Protein AF-A0A7C5BNA4-F1 (afdb_monomer)

pLDDT: mean 80.0, std 16.23, range [37.34, 96.94]

Mean predicted aligned error: 9.46 Å

Secondary structure (DSSP, 8-state):
-TTHHHHHHHHHHHHHHHHHHHHHHHTT--GGGPPEEEEE-----TTS-THHHHHHHHHHHHHHHTT--EEEEEE--SS-EEEEEETTTTEEEEEE--SS-HHHHHHHHHHHHHHHHH-S--------

Foldseek 3Di:
DPPVVLVVLLVLVLVVVVVVVVVCVVVPDDQVPDEAEEAELEAQDPPDDSQSVSLVVSVVVSCVVVVHDYPYYHGYYNFDWDWDADPVVRDIDIDTCPDDPVVVVVVVVVVVVVVVVVDDDDPPDDND

Structure (mmCIF, N/CA/C/O backbone):
data_AF-A0A7C5BNA4-F1
#
_entry.id   AF-A0A7C5BNA4-F1
#
loop_
_atom_site.group_PDB
_atom_site.id
_atom_site.type_symbol
_atom_site.label_atom_id
_atom_site.label_alt_id
_atom_site.label_comp_id
_atom_site.label_asym_id
_atom_site.label_entity_id
_atom_site.label_seq_id
_atom_site.pdbx_PDB_ins_code
_atom_site.Cartn_x
_atom_site.Cartn_y
_atom_site.Cartn_z
_atom_site.occupancy
_atom_site.B_iso_or_equiv
_atom_site.auth_seq_id
_atom_site.auth_comp_id
_atom_site.auth_asym_id
_atom_site.auth_atom_id
_atom_site.pdbx_PDB_model_num
ATOM 1 N N . ALA A 1 1 ? 26.804 4.775 2.069 1.00 41.72 1 ALA A N 1
ATOM 2 C CA . ALA A 1 1 ? 25.765 5.590 1.406 1.00 41.72 1 ALA A CA 1
ATOM 3 C C . ALA A 1 1 ? 24.418 4.866 1.273 1.00 41.72 1 ALA A C 1
ATOM 5 O O . ALA A 1 1 ? 23.401 5.533 1.330 1.00 41.72 1 ALA A O 1
ATOM 6 N N . SER A 1 2 ? 24.367 3.528 1.140 1.00 49.44 2 SER A N 1
ATOM 7 C CA . SER A 1 2 ? 23.098 2.802 0.928 1.00 49.44 2 SER A CA 1
ATOM 8 C C . SER A 1 2 ? 22.225 2.557 2.181 1.00 49.44 2 SER A C 1
ATOM 10 O O . SER A 1 2 ? 21.132 2.024 2.049 1.00 49.44 2 SER A O 1
ATOM 12 N N . ALA A 1 3 ? 22.701 2.862 3.390 1.00 52.12 3 ALA A N 1
ATOM 13 C CA . ALA A 1 3 ? 21.969 2.544 4.623 1.00 52.12 3 ALA A CA 1
ATOM 14 C C . ALA A 1 3 ? 21.005 3.668 5.051 1.00 52.12 3 ALA A C 1
ATOM 16 O O . ALA A 1 3 ? 19.883 3.382 5.451 1.00 52.12 3 ALA A O 1
ATOM 17 N N . ASP A 1 4 ? 21.406 4.936 4.887 1.00 54.56 4 ASP A N 1
ATOM 18 C CA . ASP A 1 4 ? 20.604 6.094 5.320 1.00 54.56 4 ASP A CA 1
ATOM 19 C C . ASP A 1 4 ? 19.299 6.255 4.533 1.00 54.56 4 ASP A C 1
ATOM 21 O O . ASP A 1 4 ? 18.261 6.559 5.118 1.00 54.56 4 ASP A O 1
ATOM 25 N N . TRP A 1 5 ? 19.328 6.018 3.216 1.00 51.34 5 TRP A N 1
ATOM 26 C CA .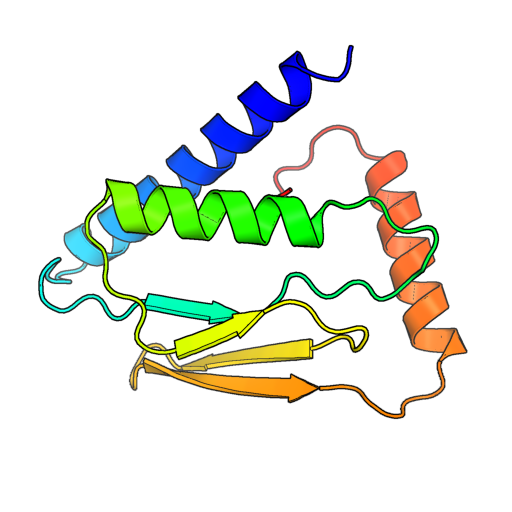 TRP A 1 5 ? 18.126 6.132 2.380 1.00 51.34 5 TRP A CA 1
ATOM 27 C C . TRP A 1 5 ? 17.095 5.042 2.695 1.00 51.34 5 TRP A C 1
ATOM 29 O O . TRP A 1 5 ? 15.889 5.252 2.579 1.00 51.34 5 TRP A O 1
ATOM 39 N N . MET A 1 6 ? 17.581 3.871 3.110 1.00 57.41 6 MET A N 1
ATOM 40 C CA . MET A 1 6 ? 16.747 2.724 3.438 1.00 57.41 6 MET A CA 1
ATOM 41 C C . MET A 1 6 ? 16.016 2.980 4.762 1.00 57.41 6 MET A C 1
ATOM 43 O O . MET A 1 6 ? 14.817 2.755 4.847 1.00 57.41 6 MET A O 1
ATOM 47 N N . ASP A 1 7 ? 16.693 3.585 5.744 1.00 68.88 7 ASP A N 1
ATOM 48 C CA . ASP A 1 7 ? 16.084 4.028 7.005 1.00 68.88 7 ASP A CA 1
ATOM 49 C C . ASP A 1 7 ? 15.055 5.160 6.800 1.00 68.88 7 ASP A C 1
ATOM 51 O O . ASP A 1 7 ? 13.970 5.154 7.385 1.00 68.88 7 ASP A O 1
ATOM 55 N N . SER A 1 8 ? 15.330 6.142 5.930 1.00 75.06 8 SER A N 1
ATOM 56 C CA . SER A 1 8 ? 14.347 7.193 5.613 1.00 75.06 8 SER A CA 1
ATOM 57 C C . SER A 1 8 ? 13.097 6.654 4.920 1.00 75.06 8 SER A C 1
ATOM 59 O O . SER A 1 8 ? 11.992 7.028 5.312 1.00 75.06 8 SER A O 1
ATOM 61 N N . ALA A 1 9 ? 13.249 5.756 3.949 1.00 73.56 9 ALA A N 1
ATOM 62 C CA . ALA A 1 9 ? 12.113 5.196 3.231 1.00 73.56 9 ALA A CA 1
ATOM 63 C C . ALA A 1 9 ? 11.290 4.225 4.108 1.00 73.56 9 ALA A C 1
ATOM 65 O O . ALA A 1 9 ? 10.062 4.254 4.039 1.00 73.56 9 ALA A O 1
ATOM 66 N N . THR A 1 10 ? 11.913 3.478 5.034 1.00 79.69 10 THR A N 1
ATOM 67 C CA . THR A 1 10 ? 11.190 2.640 6.020 1.00 79.69 10 THR A CA 1
ATOM 68 C C . THR A 1 10 ? 10.350 3.492 6.949 1.00 79.69 10 THR A C 1
ATOM 70 O O . THR A 1 10 ? 9.168 3.216 7.145 1.00 79.69 10 THR A O 1
ATOM 73 N N . ARG A 1 11 ? 10.924 4.573 7.487 1.00 81.19 11 ARG A N 1
ATOM 74 C CA . ARG A 1 11 ? 10.173 5.518 8.325 1.00 81.19 11 ARG A CA 1
ATOM 75 C C . ARG A 1 11 ? 9.003 6.134 7.571 1.00 81.19 11 ARG A C 1
ATOM 77 O O . ARG A 1 11 ? 7.925 6.276 8.141 1.00 81.19 11 ARG A O 1
ATOM 84 N N . TYR A 1 12 ? 9.210 6.471 6.302 1.00 84.12 12 TYR A N 1
ATOM 85 C CA . TYR A 1 12 ? 8.157 7.010 5.456 1.00 84.12 12 TYR A CA 1
ATOM 86 C C . TYR A 1 12 ? 7.032 5.997 5.217 1.00 84.12 12 TYR A C 1
ATOM 88 O O . TYR A 1 12 ? 5.865 6.325 5.430 1.00 84.12 12 TYR A O 1
ATOM 96 N N . GLY A 1 13 ? 7.372 4.757 4.855 1.00 85.81 13 GLY A N 1
ATOM 97 C CA . GLY A 1 13 ? 6.404 3.677 4.679 1.00 85.81 13 GLY A CA 1
ATOM 98 C C . GLY A 1 13 ? 5.598 3.415 5.951 1.00 85.81 13 GLY A C 1
ATOM 99 O O . GLY A 1 13 ? 4.370 3.342 5.895 1.00 85.81 13 GLY A O 1
ATOM 100 N N . SER A 1 14 ? 6.265 3.359 7.107 1.00 88.88 14 SER A N 1
ATOM 101 C CA . SER A 1 14 ? 5.603 3.163 8.401 1.00 88.88 14 SER A CA 1
ATOM 102 C C . SER A 1 14 ? 4.659 4.315 8.731 1.00 88.88 14 SER A C 1
ATOM 104 O O . SER A 1 14 ? 3.518 4.073 9.119 1.00 88.88 14 SER A O 1
ATOM 106 N N . TYR A 1 15 ? 5.099 5.559 8.513 1.00 89.81 15 TYR A N 1
ATOM 107 C CA . TYR A 1 15 ? 4.267 6.745 8.714 1.00 89.81 15 TYR A CA 1
ATOM 108 C C . TYR A 1 15 ? 3.032 6.735 7.807 1.00 89.81 15 TYR A C 1
ATOM 110 O O . TYR A 1 15 ? 1.923 6.976 8.277 1.00 89.81 15 TYR A O 1
ATOM 118 N N . ALA A 1 16 ? 3.200 6.428 6.518 1.00 88.81 16 ALA A N 1
ATOM 119 C CA . ALA A 1 16 ? 2.101 6.395 5.559 1.00 88.81 16 ALA A CA 1
ATOM 120 C C . ALA A 1 16 ? 1.061 5.318 5.912 1.00 88.81 16 ALA A C 1
ATOM 122 O O . ALA A 1 16 ? -0.142 5.589 5.886 1.00 88.81 16 ALA A O 1
ATOM 123 N N . MET A 1 17 ? 1.516 4.118 6.285 1.00 92.62 17 MET A N 1
ATOM 124 C CA . MET A 1 17 ? 0.644 3.017 6.706 1.00 92.62 17 MET A CA 1
ATOM 125 C C . MET A 1 17 ? -0.113 3.351 7.993 1.00 92.62 17 MET A C 1
ATOM 127 O O . MET A 1 17 ? -1.332 3.176 8.057 1.00 92.62 17 MET A O 1
ATOM 131 N N . GLU A 1 18 ? 0.581 3.894 8.993 1.00 92.75 18 GLU A N 1
ATOM 132 C CA . GLU A 1 18 ? -0.032 4.314 10.252 1.00 92.75 18 GLU A CA 1
ATOM 133 C C . GLU A 1 18 ? -1.074 5.414 10.017 1.00 92.75 18 GLU A C 1
ATOM 135 O O . GLU A 1 18 ? -2.191 5.346 10.537 1.00 92.75 18 GLU A O 1
ATOM 140 N N . HIS A 1 19 ? -0.739 6.412 9.197 1.00 94.19 19 HIS A N 1
ATOM 141 C CA . HIS A 1 19 ? -1.644 7.505 8.863 1.00 94.19 19 HIS A CA 1
ATOM 142 C C . HIS A 1 19 ? -2.912 6.995 8.172 1.00 94.19 19 HIS A C 1
ATOM 144 O O . HIS A 1 19 ? -4.016 7.349 8.584 1.00 94.19 19 HIS A O 1
ATOM 150 N N . LEU A 1 20 ? -2.765 6.102 7.187 1.00 92.94 20 LEU A N 1
ATOM 151 C CA . LEU A 1 20 ? -3.888 5.490 6.479 1.00 92.94 20 LEU A CA 1
ATOM 152 C C . LEU A 1 20 ? -4.813 4.721 7.430 1.00 92.94 20 LEU A C 1
ATOM 154 O O . LEU A 1 20 ? -6.032 4.898 7.386 1.00 92.94 20 LEU A O 1
ATOM 158 N N . ILE A 1 21 ? -4.247 3.886 8.305 1.00 92.88 21 ILE A N 1
ATOM 159 C CA . ILE A 1 21 ? -5.022 3.137 9.302 1.00 92.88 21 ILE A CA 1
ATOM 160 C C . ILE A 1 21 ? -5.761 4.112 10.218 1.00 92.88 21 ILE A C 1
ATOM 162 O O . ILE A 1 21 ? -6.970 3.986 10.409 1.00 92.88 21 ILE A O 1
ATOM 166 N N . ASN A 1 22 ? -5.061 5.112 10.750 1.00 95.31 22 ASN A N 1
ATOM 167 C CA . ASN A 1 22 ? -5.648 6.099 11.647 1.00 95.31 22 ASN A CA 1
ATOM 168 C C . ASN A 1 22 ? -6.792 6.871 10.989 1.00 95.31 22 ASN A C 1
ATOM 170 O O . ASN A 1 22 ? -7.807 7.125 11.637 1.00 95.31 22 ASN A O 1
ATOM 174 N N . ASP A 1 23 ? -6.676 7.215 9.712 1.00 95.94 23 ASP A N 1
ATOM 175 C CA . ASP A 1 23 ? -7.741 7.909 8.997 1.00 95.94 23 ASP A CA 1
ATOM 176 C C . ASP A 1 23 ? -8.960 7.016 8.758 1.00 95.94 23 ASP A C 1
ATOM 178 O O . ASP A 1 23 ? -10.089 7.484 8.920 1.00 95.94 23 ASP A O 1
ATOM 182 N N . ILE A 1 24 ? -8.776 5.721 8.487 1.00 93.81 24 ILE A N 1
ATOM 183 C CA . ILE A 1 24 ? -9.893 4.762 8.443 1.00 93.81 24 ILE A CA 1
ATOM 184 C C . ILE A 1 24 ? -10.604 4.709 9.804 1.00 93.81 24 ILE A C 1
ATOM 186 O O . ILE A 1 24 ? -11.833 4.793 9.863 1.00 93.81 24 ILE A O 1
ATOM 190 N N . LEU A 1 25 ? -9.850 4.622 10.904 1.00 94.38 25 LEU A N 1
ATOM 191 C CA . LEU A 1 25 ? -10.410 4.557 12.259 1.00 94.38 25 LEU A CA 1
ATOM 192 C C . LEU A 1 25 ? -11.157 5.843 12.645 1.00 94.38 25 LEU A C 1
ATOM 194 O O . LEU A 1 25 ? -12.270 5.776 13.168 1.00 94.38 25 LEU A O 1
ATOM 198 N N . LYS A 1 26 ? -10.600 7.021 12.335 1.00 96.94 26 LYS A N 1
ATOM 199 C CA . LYS A 1 26 ? -11.258 8.323 12.573 1.00 96.94 26 LYS A CA 1
ATOM 200 C C . LYS A 1 26 ? -12.582 8.457 11.823 1.00 96.94 26 LYS A C 1
ATOM 202 O O . LYS A 1 26 ? -13.491 9.119 12.314 1.00 96.94 26 LYS A O 1
ATOM 207 N N . ASN A 1 27 ? -12.700 7.823 10.657 1.00 95.44 27 ASN A N 1
ATOM 208 C CA . ASN A 1 27 ? -13.921 7.809 9.851 1.00 95.44 27 ASN A CA 1
ATOM 209 C C . ASN A 1 27 ? -14.889 6.667 10.232 1.00 95.44 27 ASN A C 1
ATOM 211 O O . ASN A 1 27 ? -15.803 6.352 9.471 1.00 95.44 27 ASN A O 1
ATOM 215 N N . GLY A 1 28 ? -14.722 6.057 11.412 1.00 94.50 28 GLY A N 1
ATOM 216 C CA . GLY A 1 28 ? -15.639 5.049 11.954 1.00 94.50 28 GLY A CA 1
ATOM 217 C C . GLY A 1 28 ? -15.265 3.600 11.634 1.00 94.50 28 GLY A C 1
ATOM 218 O O . GLY A 1 28 ? -16.038 2.692 11.942 1.00 94.50 28 GLY A O 1
ATOM 219 N N . GLY A 1 29 ? -14.094 3.362 11.039 1.00 92.62 29 GLY A N 1
ATOM 220 C CA . GLY A 1 29 ? -13.537 2.022 10.895 1.00 92.62 29 GLY A CA 1
ATOM 221 C C . GLY A 1 29 ? -13.179 1.400 12.247 1.00 92.62 29 GLY A C 1
ATOM 222 O O . GLY A 1 29 ? -12.836 2.089 13.205 1.00 92.62 29 GLY A O 1
ATOM 223 N N . ASN A 1 30 ? -13.231 0.072 12.325 1.00 92.56 30 ASN A N 1
ATOM 224 C CA . ASN A 1 30 ? -12.821 -0.684 13.506 1.00 92.56 30 ASN A CA 1
ATOM 225 C C . ASN A 1 30 ? -11.553 -1.475 13.177 1.00 92.56 30 ASN A C 1
ATOM 227 O O . ASN A 1 30 ? -11.543 -2.205 12.188 1.00 92.56 30 ASN A O 1
ATOM 231 N N . ARG A 1 31 ? -10.515 -1.365 14.019 1.00 90.38 31 ARG A N 1
ATOM 232 C CA . ARG A 1 31 ? -9.228 -2.054 13.822 1.00 90.38 31 ARG A CA 1
ATOM 233 C C . ARG A 1 31 ? -9.405 -3.568 13.666 1.00 90.38 31 ARG A C 1
ATOM 235 O O . ARG A 1 31 ? -8.776 -4.152 12.796 1.00 90.38 31 ARG A O 1
ATOM 242 N N . ASN A 1 32 ? -10.318 -4.174 14.425 1.00 91.12 32 ASN A N 1
ATOM 243 C CA . ASN A 1 32 ? -10.583 -5.618 14.374 1.00 91.12 32 ASN A CA 1
ATOM 244 C C . ASN A 1 32 ? -11.283 -6.070 13.081 1.00 91.12 32 ASN A C 1
ATOM 246 O O . ASN A 1 32 ? -11.353 -7.263 12.814 1.00 91.12 32 ASN A O 1
ATOM 250 N N . ASN A 1 33 ? -11.816 -5.128 12.297 1.00 91.50 33 ASN A N 1
ATOM 251 C CA . ASN A 1 33 ? -12.512 -5.397 11.039 1.00 91.50 33 ASN A CA 1
ATOM 252 C C . ASN A 1 33 ? -11.680 -4.976 9.818 1.00 91.50 33 ASN A C 1
ATOM 254 O O . ASN A 1 33 ? -12.210 -4.940 8.707 1.00 91.50 33 ASN A O 1
ATOM 258 N N . LEU A 1 34 ? -10.417 -4.583 10.006 1.00 92.44 34 LEU A N 1
ATOM 259 C CA . LEU A 1 34 ? -9.558 -4.218 8.888 1.00 92.44 34 LEU A CA 1
ATOM 260 C C . LEU A 1 34 ? -9.213 -5.464 8.075 1.00 92.44 34 LEU A C 1
ATOM 262 O O . LEU A 1 34 ? -8.704 -6.448 8.599 1.00 92.44 34 LEU A O 1
ATOM 266 N N . GLU A 1 35 ? -9.456 -5.389 6.771 1.00 92.44 35 GLU A N 1
ATOM 267 C CA . GLU A 1 35 ? -9.003 -6.391 5.814 1.00 92.44 35 GLU A CA 1
ATOM 268 C C . GLU A 1 35 ? -7.770 -5.865 5.084 1.00 92.44 35 GLU A C 1
ATOM 270 O O . GLU A 1 35 ? -7.845 -4.844 4.395 1.00 92.44 35 GLU A O 1
ATOM 275 N N . ILE A 1 36 ? -6.649 -6.581 5.168 1.00 95.44 36 ILE A N 1
ATOM 276 C CA . ILE A 1 36 ? -5.435 -6.199 4.445 1.00 95.44 36 ILE A CA 1
ATOM 277 C C . ILE A 1 36 ? -5.299 -7.017 3.162 1.00 95.44 36 ILE A C 1
ATOM 279 O O . ILE A 1 36 ? -5.403 -8.246 3.164 1.00 95.44 36 ILE A O 1
ATOM 283 N N . LYS A 1 37 ? -5.076 -6.328 2.037 1.00 95.62 37 LYS A N 1
ATOM 284 C CA . LYS A 1 37 ? -4.899 -6.944 0.715 1.00 95.62 37 LYS A CA 1
ATOM 285 C C . LYS A 1 37 ? -3.683 -6.341 0.036 1.00 95.62 37 LYS A C 1
ATOM 287 O O . LYS A 1 37 ? -3.632 -5.136 -0.193 1.00 95.62 37 LYS A O 1
ATOM 292 N N . LEU A 1 38 ? -2.725 -7.190 -0.308 1.00 95.19 38 LEU A N 1
ATOM 293 C CA . LEU A 1 38 ? -1.450 -6.788 -0.882 1.00 95.19 38 LEU A CA 1
ATOM 294 C C . LEU A 1 38 ? -1.389 -7.144 -2.366 1.00 95.19 38 LEU A C 1
ATOM 296 O O . LEU A 1 38 ? -1.741 -8.250 -2.772 1.00 95.19 38 LEU A O 1
ATOM 300 N N . THR A 1 39 ? -0.930 -6.212 -3.195 1.00 94.19 39 THR A N 1
ATOM 301 C CA . THR A 1 39 ? -0.700 -6.448 -4.624 1.00 94.19 39 THR A CA 1
ATOM 302 C C . THR A 1 39 ? 0.417 -5.547 -5.135 1.00 94.19 39 THR A C 1
ATOM 304 O O . THR A 1 39 ? 0.442 -4.369 -4.797 1.00 94.19 39 THR A O 1
ATOM 307 N N . GLY A 1 40 ? 1.300 -6.060 -5.996 1.00 89.81 40 GLY A N 1
ATOM 308 C CA . GLY A 1 40 ? 2.376 -5.263 -6.603 1.00 89.81 40 GLY A CA 1
ATOM 309 C C . GLY A 1 40 ? 3.768 -5.869 -6.438 1.00 89.81 40 GLY A C 1
ATOM 310 O O . GLY A 1 40 ? 3.915 -7.087 -6.410 1.00 89.81 40 GLY A O 1
ATOM 311 N N . GLY A 1 41 ? 4.795 -5.015 -6.405 1.00 85.25 41 GLY A N 1
ATOM 312 C CA . GLY A 1 41 ? 6.201 -5.429 -6.289 1.00 85.25 41 GLY A CA 1
ATOM 313 C C . GLY A 1 41 ? 6.722 -6.243 -7.481 1.00 85.25 41 GLY A C 1
ATOM 314 O O . GLY A 1 41 ? 7.610 -7.075 -7.326 1.00 85.25 41 GLY A O 1
ATOM 315 N N . GLY A 1 42 ? 6.137 -6.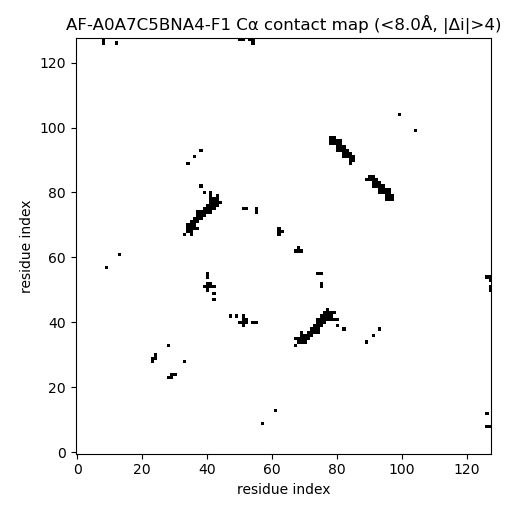052 -8.668 1.00 82.88 42 GLY A N 1
ATOM 316 C CA . GLY A 1 42 ? 6.561 -6.757 -9.876 1.00 82.88 42 GLY A CA 1
ATOM 317 C C . GLY A 1 42 ? 7.885 -6.228 -10.429 1.00 82.88 42 GLY A C 1
ATOM 318 O O . GLY A 1 42 ? 8.095 -5.019 -10.486 1.00 82.88 42 GLY A O 1
ATOM 319 N N . LYS A 1 43 ? 8.757 -7.127 -10.894 1.00 80.88 43 LYS A N 1
ATOM 320 C CA . LYS A 1 43 ? 10.050 -6.793 -11.506 1.00 80.88 43 LYS A CA 1
ATOM 321 C C . LYS A 1 43 ? 9.944 -6.829 -13.028 1.00 80.88 43 LYS A C 1
ATOM 323 O O . LYS A 1 43 ? 10.158 -7.863 -13.657 1.00 80.88 43 LYS A O 1
ATOM 328 N N . ILE A 1 44 ? 9.585 -5.689 -13.613 1.00 72.31 44 ILE A N 1
ATOM 329 C CA . ILE A 1 44 ? 9.241 -5.570 -15.040 1.00 72.31 44 ILE A CA 1
ATOM 330 C C . ILE A 1 44 ? 10.500 -5.544 -15.925 1.00 72.31 44 ILE A C 1
ATOM 332 O O . ILE A 1 44 ? 10.498 -6.093 -17.026 1.00 72.31 44 ILE A O 1
ATOM 336 N N . MET A 1 45 ? 11.593 -4.945 -15.441 1.00 66.31 45 MET A N 1
ATOM 337 C CA . MET A 1 45 ? 12.879 -4.894 -16.141 1.00 66.31 45 MET A CA 1
ATOM 338 C C . MET A 1 4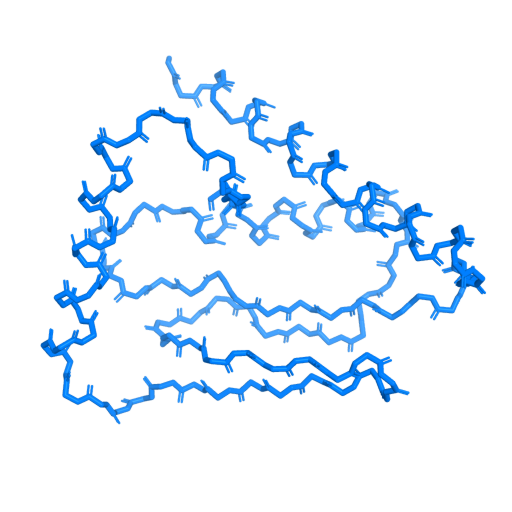5 ? 13.987 -5.569 -15.334 1.00 66.31 45 MET A C 1
ATOM 340 O O . MET A 1 45 ? 14.093 -5.388 -14.126 1.00 66.31 45 MET A O 1
ATOM 344 N N . ALA A 1 46 ? 14.880 -6.296 -16.009 1.00 61.34 46 ALA A N 1
ATOM 345 C CA . ALA A 1 46 ? 16.063 -6.868 -15.360 1.00 61.34 46 ALA A CA 1
ATOM 346 C C . ALA A 1 46 ? 17.025 -5.786 -14.825 1.00 61.34 46 ALA A C 1
ATOM 348 O O . ALA A 1 46 ? 17.730 -6.033 -13.851 1.00 61.34 46 ALA A O 1
ATOM 349 N N . SER A 1 47 ? 17.021 -4.597 -15.443 1.00 61.62 47 SER A N 1
ATOM 350 C CA . SER A 1 47 ? 17.791 -3.416 -15.034 1.00 61.62 47 SER A CA 1
ATOM 351 C C . SER A 1 47 ? 17.099 -2.548 -13.978 1.00 61.62 47 SER A C 1
ATOM 353 O O . SER A 1 47 ? 17.711 -1.593 -13.511 1.00 61.62 47 SER A O 1
ATOM 355 N N . MET A 1 48 ? 15.843 -2.840 -13.613 1.00 62.44 48 MET A N 1
ATOM 356 C CA . MET A 1 48 ? 15.185 -2.153 -12.500 1.00 62.44 48 MET A CA 1
ATOM 357 C C . MET A 1 48 ? 15.831 -2.574 -11.178 1.00 62.44 48 MET A C 1
ATOM 359 O O . MET A 1 48 ? 16.172 -3.744 -10.970 1.00 62.44 48 MET A O 1
ATOM 363 N N . SER A 1 49 ? 15.980 -1.598 -10.289 1.00 63.91 49 SER A N 1
ATOM 364 C CA . SER A 1 49 ? 16.393 -1.779 -8.901 1.00 63.91 49 SER A CA 1
ATOM 365 C C . SER A 1 49 ? 15.464 -2.756 -8.169 1.00 63.91 49 SER A C 1
ATOM 367 O O . SER A 1 49 ? 14.306 -2.953 -8.534 1.00 63.91 49 SER A O 1
ATOM 369 N N . ASP A 1 50 ? 15.969 -3.386 -7.106 1.00 73.75 50 ASP A N 1
ATOM 370 C CA . ASP A 1 50 ? 15.245 -4.405 -6.319 1.00 73.75 50 ASP A CA 1
ATOM 371 C C . ASP A 1 50 ? 14.180 -3.820 -5.361 1.00 73.75 50 ASP A C 1
ATOM 373 O O . ASP A 1 50 ? 13.830 -4.401 -4.338 1.00 73.75 50 ASP A O 1
ATOM 377 N N . ILE A 1 51 ? 13.699 -2.633 -5.717 1.00 79.62 51 ILE A N 1
ATOM 378 C CA . ILE A 1 51 ? 12.692 -1.774 -5.084 1.00 79.62 51 ILE A CA 1
ATOM 379 C C . ILE A 1 51 ? 11.435 -2.579 -4.731 1.00 79.62 51 ILE A C 1
ATOM 381 O O . ILE A 1 51 ? 11.083 -2.731 -3.562 1.00 79.62 51 ILE A O 1
ATOM 385 N N . GLY A 1 52 ? 10.861 -3.269 -5.723 1.00 84.94 52 GLY A N 1
ATOM 386 C CA . GLY A 1 52 ? 9.657 -4.079 -5.529 1.00 84.94 52 GLY A CA 1
ATOM 387 C C . GLY A 1 52 ? 9.819 -5.201 -4.498 1.00 84.94 52 GLY A C 1
ATOM 388 O O . GLY A 1 52 ? 8.904 -5.434 -3.712 1.00 84.94 52 GLY A O 1
ATOM 389 N N . SER A 1 53 ? 10.977 -5.867 -4.459 1.00 87.00 53 SER A N 1
ATOM 390 C CA . SER A 1 53 ? 11.253 -6.935 -3.487 1.00 87.00 53 SER A CA 1
ATOM 391 C C . SER A 1 53 ? 11.387 -6.379 -2.068 1.00 87.00 53 SER A C 1
ATOM 393 O O . SER A 1 53 ? 10.847 -6.960 -1.131 1.00 87.00 53 SER A O 1
ATOM 395 N N . ARG A 1 54 ? 12.043 -5.223 -1.913 1.00 86.44 54 ARG A N 1
ATOM 396 C CA . ARG A 1 54 ? 12.199 -4.543 -0.615 1.00 86.44 54 ARG A CA 1
ATOM 397 C C . ARG A 1 54 ? 10.875 -4.021 -0.078 1.00 86.44 54 ARG A C 1
ATOM 399 O O . ARG A 1 54 ? 10.600 -4.160 1.105 1.00 86.44 54 ARG A O 1
ATOM 406 N N . ASN A 1 55 ? 10.030 -3.486 -0.952 1.00 88.31 55 ASN A N 1
ATOM 407 C CA . ASN A 1 55 ? 8.660 -3.107 -0.624 1.00 88.31 55 ASN A CA 1
ATOM 408 C C . ASN A 1 55 ? 7.845 -4.276 -0.072 1.00 88.31 55 ASN A C 1
ATOM 410 O O . ASN A 1 55 ? 7.115 -4.126 0.908 1.00 88.31 55 ASN A O 1
ATOM 414 N N . ILE A 1 56 ? 7.964 -5.436 -0.723 1.00 92.19 56 ILE A N 1
ATOM 415 C CA . ILE A 1 56 ? 7.303 -6.667 -0.290 1.00 92.19 56 ILE A CA 1
ATOM 416 C C . ILE A 1 56 ? 7.808 -7.076 1.095 1.00 92.19 56 ILE A C 1
ATOM 418 O O . ILE A 1 56 ? 6.996 -7.358 1.970 1.00 92.19 56 ILE A O 1
ATOM 422 N N . GLU A 1 57 ? 9.121 -7.091 1.304 1.00 92.06 57 GLU A N 1
ATOM 423 C CA . GLU A 1 57 ? 9.722 -7.435 2.595 1.00 92.06 57 GLU A CA 1
ATOM 424 C C . GLU A 1 57 ? 9.253 -6.480 3.701 1.00 92.06 57 GLU A C 1
ATOM 426 O O . GLU A 1 57 ? 8.670 -6.922 4.690 1.00 92.06 57 GLU A O 1
ATOM 431 N N . PHE A 1 58 ? 9.375 -5.170 3.470 1.00 91.19 58 PHE A N 1
ATOM 432 C CA . PHE A 1 58 ? 8.940 -4.133 4.401 1.00 91.19 58 PHE A CA 1
ATOM 433 C C . PHE A 1 58 ? 7.465 -4.277 4.798 1.00 91.19 58 PHE A C 1
ATOM 435 O O . PHE A 1 58 ? 7.143 -4.270 5.985 1.00 91.19 58 PHE A O 1
ATOM 442 N N . VAL A 1 59 ? 6.549 -4.412 3.828 1.00 93.38 59 VAL A N 1
ATOM 443 C CA . VAL A 1 59 ? 5.112 -4.450 4.144 1.00 93.38 59 VAL A CA 1
ATOM 444 C C . VAL A 1 59 ? 4.735 -5.722 4.902 1.00 93.38 59 VAL A C 1
ATOM 446 O O . VAL A 1 59 ? 3.879 -5.675 5.784 1.00 93.38 59 VAL A O 1
ATOM 449 N N . LEU A 1 60 ? 5.379 -6.853 4.599 1.00 93.94 60 LEU A N 1
ATOM 450 C CA . LEU A 1 60 ? 5.148 -8.105 5.317 1.00 93.94 60 LEU A CA 1
ATOM 451 C C . LEU A 1 60 ? 5.639 -8.010 6.768 1.00 93.94 60 LEU A C 1
ATOM 453 O O . LEU A 1 60 ? 4.911 -8.412 7.677 1.00 93.94 60 LEU A O 1
ATOM 457 N N . GLU A 1 61 ? 6.821 -7.436 6.999 1.00 93.62 61 GLU A N 1
ATOM 458 C CA . GLU A 1 61 ? 7.355 -7.209 8.349 1.00 93.62 61 GLU A CA 1
ATOM 459 C C . GLU A 1 61 ? 6.509 -6.216 9.154 1.00 93.62 61 GLU A C 1
ATOM 461 O O . GLU A 1 61 ? 6.214 -6.455 10.330 1.00 93.62 61 GLU A O 1
ATOM 466 N N . TYR A 1 62 ? 6.072 -5.126 8.519 1.00 92.81 62 TYR A N 1
ATOM 467 C CA . TYR A 1 62 ? 5.217 -4.120 9.144 1.00 92.81 62 TYR A CA 1
ATOM 468 C C . TYR A 1 62 ? 3.903 -4.738 9.631 1.00 92.81 62 TYR A C 1
ATOM 470 O O . TYR A 1 62 ? 3.536 -4.592 10.796 1.00 92.81 62 TYR A O 1
ATOM 478 N N . LEU A 1 63 ? 3.207 -5.476 8.761 1.00 93.38 63 LEU A N 1
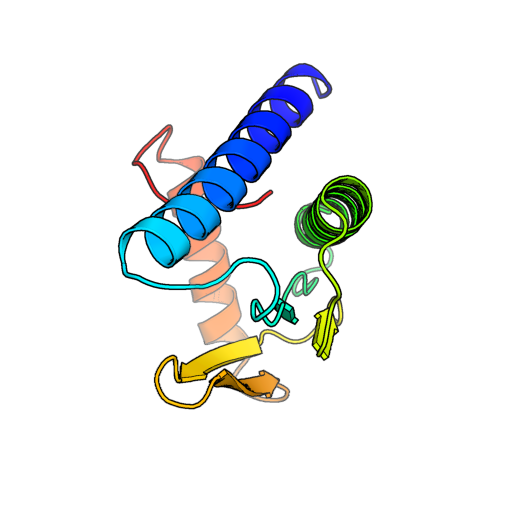ATOM 479 C CA . LEU A 1 63 ? 1.913 -6.078 9.094 1.00 93.38 63 LEU A CA 1
ATOM 480 C C . LEU A 1 63 ? 2.032 -7.167 10.159 1.00 93.38 63 LEU A C 1
ATOM 482 O O . LEU A 1 63 ? 1.163 -7.264 11.025 1.00 93.38 63 LEU A O 1
ATOM 486 N N . LEU A 1 64 ? 3.120 -7.943 10.134 1.00 93.50 64 LEU A N 1
ATOM 487 C CA . LEU A 1 64 ? 3.418 -8.913 11.185 1.00 93.50 64 LEU A CA 1
ATOM 488 C C . LEU A 1 64 ? 3.609 -8.220 12.541 1.00 93.50 64 LEU A C 1
ATOM 490 O O . LEU A 1 64 ? 3.056 -8.666 13.545 1.00 93.50 64 LEU A O 1
ATOM 494 N N . THR A 1 65 ? 4.363 -7.120 12.563 1.00 92.19 65 THR A N 1
ATOM 495 C CA . THR A 1 65 ? 4.635 -6.341 13.781 1.00 92.19 65 THR A CA 1
ATOM 496 C C . THR A 1 65 ? 3.359 -5.710 14.344 1.00 92.19 65 THR A C 1
ATOM 498 O O . THR A 1 65 ? 3.118 -5.761 15.550 1.00 92.19 65 THR A O 1
ATOM 501 N N . GLU A 1 66 ? 2.503 -5.182 13.467 1.00 89.88 66 GLU A N 1
ATOM 502 C CA . GLU A 1 66 ? 1.223 -4.555 13.819 1.00 89.88 66 GLU A CA 1
ATOM 503 C C . GLU A 1 66 ? 0.085 -5.553 14.093 1.00 89.88 66 GLU A C 1
ATOM 505 O O . GLU A 1 66 ? -1.017 -5.132 14.457 1.00 89.88 66 GLU A O 1
ATOM 510 N N . GLN A 1 67 ? 0.341 -6.860 13.944 1.00 91.62 67 GLN A N 1
ATOM 511 C CA . GLN A 1 67 ? -0.646 -7.938 14.107 1.00 91.62 67 GLN A CA 1
ATOM 512 C C . GLN A 1 67 ? -1.880 -7.734 13.213 1.00 91.62 67 GLN A C 1
ATOM 514 O O . GLN A 1 67 ? -3.024 -7.865 13.651 1.00 91.62 67 GLN A O 1
ATOM 519 N N . LEU A 1 68 ? -1.640 -7.375 11.950 1.00 91.56 68 LEU A N 1
ATOM 520 C CA . LEU A 1 68 ? -2.676 -7.169 10.945 1.00 91.56 68 LEU A CA 1
ATOM 521 C C . LEU A 1 68 ? -2.691 -8.333 9.954 1.00 91.56 68 LEU A C 1
ATOM 523 O O . LEU A 1 68 ? -1.734 -8.547 9.207 1.00 91.56 68 LEU A O 1
ATOM 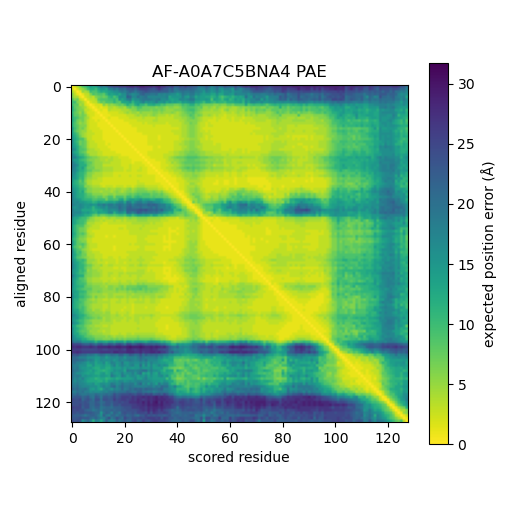527 N N . ASP A 1 69 ? -3.805 -9.059 9.917 1.00 91.31 69 ASP A N 1
ATOM 528 C CA . ASP A 1 69 ? -3.933 -10.248 9.083 1.00 91.31 69 ASP A CA 1
ATOM 529 C C . ASP A 1 69 ? -4.136 -9.907 7.600 1.00 91.31 69 ASP A C 1
ATOM 531 O O . ASP A 1 69 ? -4.994 -9.109 7.204 1.00 91.31 69 ASP A O 1
ATOM 535 N N . ILE A 1 70 ? -3.353 -10.574 6.752 1.00 94.94 70 ILE A N 1
ATOM 536 C CA . ILE A 1 70 ? -3.447 -10.458 5.298 1.00 94.94 70 ILE A CA 1
ATOM 537 C C . ILE A 1 70 ? -4.516 -11.424 4.788 1.00 94.94 70 ILE A C 1
ATOM 539 O O . ILE A 1 70 ? -4.383 -12.641 4.892 1.00 94.94 70 ILE A O 1
ATOM 543 N N . VAL A 1 71 ? -5.555 -10.880 4.158 1.00 95.38 71 VAL A N 1
ATOM 544 C CA . VAL A 1 71 ? -6.649 -11.658 3.559 1.00 95.38 71 VAL A CA 1
ATOM 545 C C . VAL A 1 71 ? -6.298 -12.102 2.135 1.00 95.38 71 VAL A C 1
ATOM 547 O O . VAL A 1 71 ? -6.720 -13.167 1.686 1.00 95.38 71 VAL A O 1
ATOM 550 N N . VAL A 1 72 ? -5.539 -11.285 1.394 1.00 94.81 72 VAL A N 1
ATOM 551 C CA . VAL A 1 72 ? -5.152 -11.555 -0.004 1.00 94.81 72 VAL A CA 1
ATOM 552 C C . VAL A 1 72 ? -3.744 -11.032 -0.286 1.00 94.81 72 VAL A C 1
ATOM 554 O O . VAL A 1 72 ? -3.415 -9.917 0.109 1.00 94.81 72 VAL A O 1
ATOM 557 N N . GLN A 1 73 ? -2.955 -11.790 -1.053 1.00 94.06 73 GLN A N 1
ATOM 558 C CA . GLN A 1 73 ? -1.655 -11.356 -1.575 1.00 94.06 73 GLN A CA 1
ATOM 559 C C . GLN A 1 73 ? -1.467 -11.728 -3.062 1.00 94.06 73 GLN A C 1
ATOM 561 O O . GLN A 1 73 ? -1.646 -12.882 -3.447 1.00 94.06 73 GLN A O 1
ATOM 566 N N . ASP A 1 74 ? -1.091 -10.757 -3.901 1.00 93.69 74 ASP A N 1
ATOM 567 C CA . ASP A 1 74 ? -0.606 -10.935 -5.286 1.00 93.69 74 ASP A CA 1
ATOM 568 C C . ASP A 1 74 ? 0.672 -10.110 -5.505 1.00 93.69 74 ASP A C 1
ATOM 570 O O . ASP A 1 74 ? 0.656 -9.016 -6.075 1.00 93.69 74 ASP A O 1
ATOM 574 N N . LEU A 1 75 ? 1.788 -10.635 -5.007 1.00 93.06 75 LEU A N 1
ATOM 575 C CA . LEU A 1 75 ? 3.078 -9.948 -4.940 1.00 93.06 75 LEU A CA 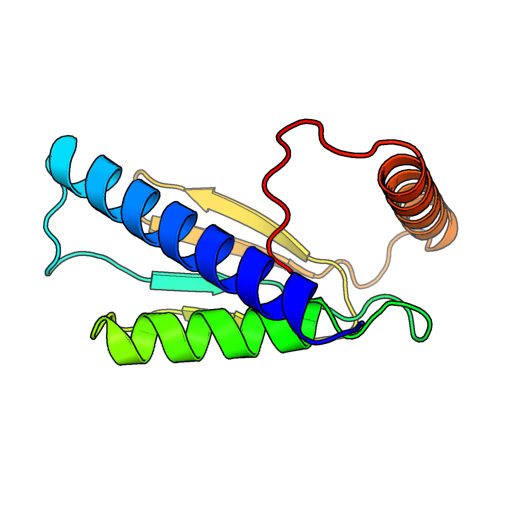1
ATOM 576 C C . LEU A 1 75 ? 4.084 -10.510 -5.962 1.00 93.06 75 LEU A C 1
ATOM 578 O O . LEU A 1 75 ? 3.960 -11.654 -6.405 1.00 93.06 75 LEU A O 1
ATOM 582 N N . GLY A 1 76 ? 5.087 -9.720 -6.347 1.00 88.31 76 GLY A N 1
ATOM 583 C CA . GLY A 1 76 ? 6.191 -10.156 -7.214 1.00 88.31 76 GLY A CA 1
ATOM 584 C C . GLY A 1 76 ? 5.785 -10.305 -8.683 1.00 88.31 76 GLY A C 1
ATOM 585 O O . GLY A 1 76 ? 4.901 -9.599 -9.146 1.00 88.31 76 GLY A O 1
ATOM 586 N N . ASP A 1 77 ? 6.356 -11.264 -9.418 1.00 85.81 77 ASP A N 1
ATOM 587 C CA . ASP A 1 77 ? 6.122 -11.524 -10.862 1.00 85.81 77 ASP A CA 1
ATOM 588 C C . ASP A 1 77 ? 6.761 -10.482 -11.810 1.00 85.81 77 ASP A C 1
ATOM 590 O O . ASP A 1 77 ? 7.140 -9.385 -11.409 1.00 85.81 77 ASP A O 1
ATOM 594 N N . ILE A 1 78 ? 6.892 -10.832 -13.089 1.00 84.12 78 ILE A N 1
ATOM 595 C CA . ILE A 1 78 ? 7.524 -10.001 -14.132 1.00 84.12 78 ILE A CA 1
ATOM 596 C C . ILE A 1 78 ? 6.523 -9.143 -14.914 1.00 84.12 78 ILE A C 1
ATOM 598 O O . ILE A 1 78 ? 6.898 -8.366 -15.790 1.00 84.12 78 ILE A O 1
ATOM 602 N N . TYR A 1 79 ? 5.229 -9.306 -14.636 1.00 84.00 79 TYR A N 1
ATOM 603 C CA . TYR A 1 79 ? 4.174 -8.621 -15.369 1.00 84.00 79 TYR A CA 1
ATOM 604 C C . TYR A 1 79 ? 3.686 -7.380 -14.617 1.00 84.00 79 TYR A C 1
ATOM 606 O O . TYR A 1 79 ? 3.299 -7.488 -13.445 1.00 84.00 79 TYR A O 1
ATOM 614 N N . PRO A 1 80 ? 3.580 -6.225 -15.300 1.00 84.19 80 PRO A N 1
ATOM 615 C CA . PRO A 1 80 ? 2.872 -5.076 -14.763 1.00 84.19 80 PRO A CA 1
ATOM 616 C C . PRO A 1 80 ? 1.427 -5.446 -14.411 1.00 84.19 80 PRO A C 1
ATOM 618 O O . PRO A 1 80 ? 0.781 -6.263 -15.085 1.00 84.19 80 PRO A O 1
ATOM 621 N N . ARG A 1 81 ? 0.892 -4.817 -13.366 1.00 88.31 81 ARG A N 1
ATOM 622 C CA . ARG A 1 81 ? -0.471 -5.054 -12.885 1.00 88.31 81 ARG A CA 1
ATOM 623 C C . ARG A 1 81 ? -1.262 -3.763 -12.866 1.00 88.31 81 ARG A C 1
ATOM 625 O O . ARG A 1 81 ? -0.824 -2.767 -12.308 1.00 88.31 81 ARG A O 1
ATOM 632 N N . LYS A 1 82 ? -2.475 -3.810 -13.415 1.00 89.75 82 LYS A N 1
ATOM 633 C CA . LYS A 1 82 ? -3.487 -2.784 -13.166 1.00 89.75 82 LYS A CA 1
ATOM 634 C C . LYS A 1 82 ? -4.319 -3.202 -11.960 1.00 89.75 82 LYS A C 1
ATOM 636 O O . LYS A 1 82 ? -4.966 -4.251 -12.006 1.00 89.75 82 LYS A O 1
ATOM 641 N N . VAL A 1 83 ? -4.304 -2.373 -10.922 1.00 92.56 83 VAL A N 1
ATOM 642 C CA . VAL A 1 83 ? -5.023 -2.591 -9.664 1.00 92.56 83 VAL A CA 1
ATOM 643 C C . VAL A 1 83 ? -6.253 -1.690 -9.612 1.00 92.56 83 VAL A C 1
ATOM 645 O O . VAL A 1 83 ? -6.214 -0.539 -10.043 1.00 92.56 83 VAL A O 1
ATOM 648 N N . MET A 1 84 ? -7.363 -2.227 -9.117 1.00 95.44 84 MET A N 1
ATOM 649 C CA . MET A 1 84 ? -8.585 -1.478 -8.854 1.00 95.44 84 MET A CA 1
ATOM 650 C C . MET A 1 84 ? -9.199 -1.972 -7.547 1.00 95.44 84 MET A C 1
ATOM 652 O O . MET A 1 84 ? -9.507 -3.159 -7.421 1.00 95.44 84 MET A O 1
ATOM 656 N N . TYR A 1 85 ? -9.373 -1.057 -6.597 1.00 94.38 85 TYR A N 1
ATOM 657 C CA . TYR A 1 85 ? -9.953 -1.330 -5.288 1.00 94.38 85 TYR A CA 1
ATOM 658 C C . TYR A 1 85 ? -11.321 -0.656 -5.159 1.00 94.38 85 TYR A C 1
ATOM 660 O O . TYR A 1 85 ? -11.482 0.503 -5.539 1.00 94.38 85 TYR A O 1
ATOM 668 N N . TYR A 1 86 ? -12.300 -1.400 -4.648 1.00 95.06 86 TYR A N 1
ATOM 669 C CA . TYR A 1 86 ? -13.669 -0.946 -4.417 1.00 95.06 86 TYR A CA 1
ATOM 670 C C . TYR A 1 86 ? -13.903 -0.846 -2.902 1.00 95.06 86 TYR A C 1
ATOM 672 O O . TYR A 1 86 ? -14.167 -1.876 -2.280 1.00 95.06 86 TYR A O 1
ATOM 680 N N . PRO A 1 87 ? -13.768 0.345 -2.291 1.00 89.12 87 PRO A N 1
ATOM 681 C CA . PRO A 1 87 ? -13.780 0.500 -0.833 1.00 89.12 87 PRO A CA 1
ATOM 682 C C . PRO A 1 87 ? -15.140 0.198 -0.193 1.00 89.12 87 PRO A C 1
ATOM 684 O O . PRO A 1 87 ? -15.189 -0.248 0.945 1.00 89.12 87 PRO A O 1
ATOM 687 N N . ASP A 1 88 ? -16.232 0.374 -0.936 1.00 90.50 88 ASP A N 1
ATOM 688 C CA . ASP A 1 88 ? -17.602 0.050 -0.517 1.00 90.50 88 ASP A CA 1
ATOM 689 C C . ASP A 1 88 ? -17.830 -1.450 -0.260 1.00 90.50 88 ASP A C 1
ATOM 691 O O . ASP A 1 88 ? -18.667 -1.832 0.551 1.00 90.50 88 ASP A O 1
ATOM 695 N N . SER A 1 89 ? -17.092 -2.304 -0.970 1.00 93.62 89 SER A N 1
ATOM 696 C CA . SER A 1 89 ? -17.256 -3.762 -0.973 1.00 93.62 89 SER A CA 1
ATOM 697 C C . SER A 1 89 ? -15.980 -4.518 -0.603 1.00 93.62 89 SER A C 1
ATOM 699 O O . SER A 1 89 ? -15.968 -5.747 -0.622 1.00 93.62 89 SER A O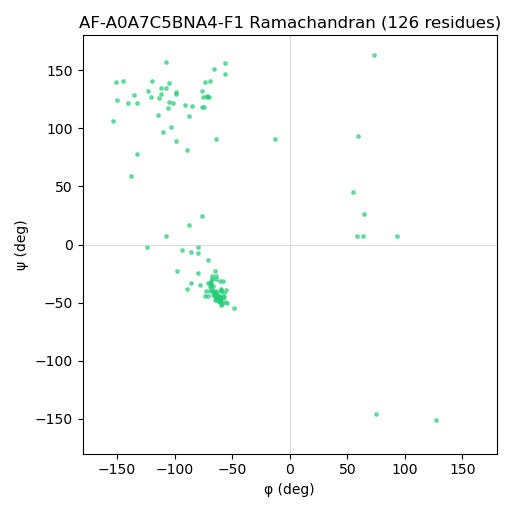 1
ATOM 701 N N . GLY A 1 90 ? -14.878 -3.806 -0.363 1.00 90.12 90 GLY A N 1
ATOM 702 C CA . GLY A 1 90 ? -13.544 -4.368 -0.154 1.00 90.12 90 GLY A CA 1
ATOM 703 C C . GLY A 1 90 ? -12.971 -5.123 -1.361 1.00 90.12 90 GLY A C 1
ATOM 704 O O . GLY A 1 90 ? -11.932 -5.775 -1.242 1.00 90.12 90 GLY A O 1
ATOM 705 N N . ARG A 1 91 ? -13.616 -5.112 -2.536 1.00 95.19 91 ARG A N 1
ATOM 706 C CA . ARG A 1 91 ? -13.183 -5.947 -3.670 1.00 95.19 91 ARG A CA 1
ATOM 707 C C . ARG A 1 91 ? -11.888 -5.416 -4.279 1.00 95.19 91 ARG A C 1
ATOM 709 O O . ARG A 1 91 ? -11.814 -4.264 -4.697 1.00 95.19 91 ARG A O 1
ATOM 716 N N . LEU A 1 92 ? -10.900 -6.298 -4.415 1.00 95.62 92 LEU A N 1
ATOM 717 C CA . LEU A 1 92 ? -9.648 -6.036 -5.121 1.00 95.62 92 LEU A CA 1
ATOM 718 C C . LEU A 1 92 ? -9.668 -6.748 -6.477 1.00 95.62 92 LEU A C 1
ATOM 720 O O . LEU A 1 92 ? -9.827 -7.967 -6.545 1.00 95.62 92 LEU A O 1
ATOM 724 N N . ARG A 1 93 ? -9.504 -5.998 -7.570 1.00 95.81 93 ARG A N 1
ATOM 725 C CA . ARG A 1 93 ? -9.345 -6.554 -8.920 1.00 95.81 93 ARG A CA 1
ATOM 726 C C . ARG A 1 93 ? -7.950 -6.260 -9.435 1.00 95.81 93 ARG A C 1
ATOM 728 O O . ARG A 1 93 ? -7.546 -5.102 -9.521 1.00 95.81 93 ARG A O 1
ATOM 735 N N . VAL A 1 94 ? -7.261 -7.315 -9.850 1.00 94.31 94 VAL A N 1
ATOM 736 C CA . VAL A 1 94 ? -5.917 -7.226 -10.415 1.00 94.31 94 VAL A CA 1
ATOM 737 C C . VAL A 1 94 ? -5.923 -7.797 -11.825 1.00 94.31 94 VAL A C 1
ATOM 739 O O . VAL A 1 94 ? -6.370 -8.920 -12.058 1.00 94.31 94 VAL A O 1
ATOM 742 N N . LYS A 1 95 ? -5.436 -7.013 -12.790 1.00 91.81 95 LYS A N 1
ATOM 743 C CA . LYS A 1 95 ? -5.231 -7.459 -14.172 1.00 91.81 95 LYS A CA 1
ATOM 744 C C . LYS A 1 95 ? -3.742 -7.451 -14.489 1.00 91.81 95 LYS A C 1
ATOM 746 O O . LYS A 1 95 ? -3.150 -6.382 -14.626 1.00 91.81 95 LYS A O 1
ATOM 751 N N . ARG A 1 96 ? -3.162 -8.641 -14.662 1.00 88.81 96 ARG A N 1
ATOM 752 C CA . ARG A 1 96 ? -1.793 -8.806 -15.171 1.00 88.81 96 ARG A CA 1
ATOM 753 C C . ARG A 1 96 ? -1.753 -8.470 -16.659 1.00 88.81 96 ARG A C 1
ATOM 755 O O . ARG A 1 96 ? -2.537 -9.007 -17.447 1.00 88.81 96 ARG A O 1
ATOM 762 N N . LEU A 1 97 ? -0.852 -7.578 -17.046 1.00 84.56 97 LEU A N 1
ATOM 763 C CA . LEU A 1 97 ? -0.687 -7.125 -18.422 1.00 84.56 97 LEU A CA 1
ATOM 764 C C . LEU A 1 97 ? 0.318 -8.049 -19.130 1.00 84.56 97 LEU A C 1
ATOM 766 O O . LEU A 1 97 ? 1.503 -7.755 -19.199 1.00 84.56 97 LEU A O 1
ATOM 770 N N . ARG A 1 98 ? -0.160 -9.213 -19.598 1.00 75.69 98 ARG A N 1
ATOM 771 C CA . ARG A 1 98 ? 0.679 -10.273 -20.206 1.00 75.69 98 ARG A CA 1
ATOM 772 C C . ARG A 1 98 ? 1.062 -10.021 -21.667 1.00 75.69 98 ARG A C 1
ATOM 774 O O . ARG A 1 98 ? 2.042 -10.577 -22.143 1.00 75.69 98 ARG A O 1
ATOM 781 N N . SER A 1 99 ? 0.268 -9.238 -22.393 1.00 65.12 99 SER A N 1
ATOM 782 C CA . SER A 1 99 ? 0.531 -8.895 -23.790 1.00 65.12 99 SER A CA 1
ATOM 783 C C . SER A 1 99 ? -0.125 -7.561 -24.113 1.00 65.12 99 SER A C 1
ATOM 785 O O . SER A 1 99 ? -1.348 -7.458 -24.188 1.00 65.12 99 SER A O 1
ATOM 787 N N . LEU A 1 100 ? 0.700 -6.530 -24.242 1.00 53.09 100 LEU A N 1
ATOM 788 C CA . LEU A 1 100 ? 0.376 -5.223 -24.798 1.00 53.09 100 LEU A CA 1
ATOM 789 C C . LEU A 1 100 ? 1.687 -4.731 -25.397 1.00 53.09 100 LEU A C 1
ATOM 791 O O . LEU A 1 100 ? 2.666 -4.728 -24.667 1.00 53.09 100 LEU A O 1
ATOM 795 N N . HIS A 1 101 ? 1.707 -4.386 -26.688 1.00 54.06 101 HIS A N 1
ATOM 796 C CA . HIS A 1 101 ? 2.806 -3.716 -27.405 1.00 54.06 101 HIS A CA 1
ATOM 797 C C . HIS A 1 101 ? 3.882 -3.142 -26.457 1.00 54.06 101 HIS A C 1
ATOM 799 O O . HIS A 1 101 ? 3.744 -2.024 -25.946 1.00 54.06 101 HIS A O 1
ATOM 805 N N . ASN A 1 102 ? 4.901 -3.966 -26.163 1.00 55.75 102 ASN A N 1
ATOM 806 C CA . ASN A 1 102 ? 5.817 -3.749 -25.039 1.00 55.75 102 ASN A CA 1
ATOM 807 C C . ASN A 1 102 ? 6.523 -2.396 -25.143 1.00 55.75 102 ASN A C 1
ATOM 809 O O . ASN A 1 102 ? 6.779 -1.774 -24.121 1.00 55.75 102 ASN A O 1
ATOM 813 N N . GLU A 1 103 ? 6.769 -1.908 -26.360 1.00 61.34 103 GLU A N 1
ATOM 814 C CA . GLU A 1 103 ? 7.438 -0.630 -26.598 1.00 61.34 103 GLU A CA 1
ATOM 815 C C . GLU A 1 103 ? 6.748 0.549 -25.920 1.00 61.34 103 GLU A C 1
ATOM 817 O O . GLU A 1 103 ? 7.408 1.289 -25.207 1.00 61.34 103 GLU A O 1
ATOM 822 N N . THR A 1 104 ? 5.433 0.720 -26.073 1.00 68.62 104 THR A N 1
ATOM 823 C CA . THR A 1 104 ? 4.760 1.906 -25.509 1.00 68.62 104 THR A CA 1
ATOM 824 C C . THR A 1 104 ? 4.714 1.904 -23.983 1.00 68.62 104 THR A C 1
ATOM 826 O O . THR A 1 104 ? 4.809 2.964 -23.368 1.00 68.62 104 THR A O 1
ATOM 829 N N . LEU A 1 105 ? 4.587 0.730 -23.356 1.00 69.00 105 LEU A N 1
ATOM 830 C CA . LEU 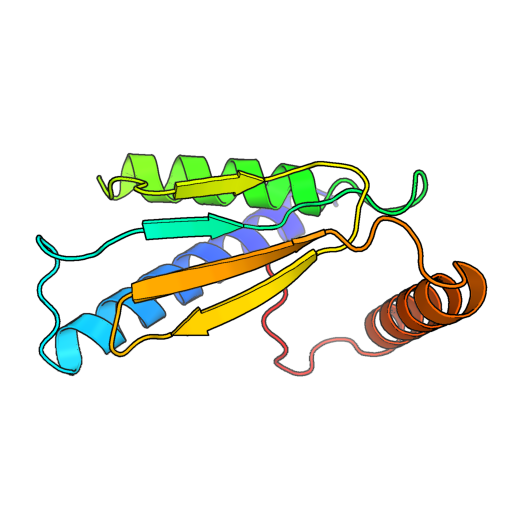A 1 105 ? 4.615 0.605 -21.897 1.00 69.00 105 LEU A CA 1
ATOM 831 C C . LEU A 1 105 ? 6.034 0.783 -21.361 1.00 69.00 105 LEU A C 1
ATOM 833 O O . LEU A 1 105 ? 6.224 1.543 -20.421 1.00 69.00 105 LEU A O 1
ATOM 837 N N . ILE A 1 106 ? 7.023 0.154 -21.997 1.00 71.06 106 ILE A N 1
ATOM 838 C CA . ILE A 1 106 ? 8.438 0.306 -21.650 1.00 71.06 106 ILE A CA 1
ATOM 839 C C . ILE A 1 106 ? 8.882 1.761 -21.805 1.00 71.06 106 ILE A C 1
ATOM 841 O O . ILE A 1 106 ? 9.542 2.287 -20.920 1.00 71.06 106 ILE A O 1
ATOM 845 N N . GLN A 1 107 ? 8.495 2.433 -22.890 1.00 74.75 107 GLN A N 1
ATOM 846 C CA . GLN A 1 107 ? 8.817 3.843 -23.115 1.00 74.75 107 GLN A CA 1
ATOM 847 C C . GLN A 1 107 ? 8.176 4.747 -22.064 1.00 74.75 107 GLN A C 1
ATOM 849 O O . GLN A 1 107 ? 8.826 5.685 -21.613 1.00 74.75 107 GLN A O 1
ATOM 854 N N . ARG A 1 108 ? 6.929 4.471 -21.658 1.00 74.56 108 ARG A N 1
ATOM 855 C CA . ARG A 1 108 ? 6.272 5.200 -20.563 1.00 74.56 108 ARG A CA 1
ATOM 856 C C . ARG A 1 108 ? 6.966 4.961 -19.232 1.00 74.56 108 ARG A C 1
ATOM 858 O O . ARG A 1 108 ? 7.202 5.924 -18.522 1.00 74.56 108 ARG A O 1
ATOM 865 N N . GLU A 1 109 ? 7.343 3.723 -18.936 1.00 72.25 109 GLU A N 1
ATOM 866 C CA . GLU A 1 109 ? 8.056 3.382 -17.704 1.00 72.25 109 GLU A CA 1
ATOM 867 C C . GLU A 1 109 ? 9.443 4.037 -17.664 1.00 72.25 109 GLU A C 1
ATOM 869 O O . GLU A 1 109 ? 9.812 4.660 -16.680 1.00 72.25 109 GLU A O 1
ATOM 874 N N . GLN A 1 110 ? 10.192 3.992 -18.769 1.00 75.31 110 GLN A N 1
ATOM 875 C CA . GLN A 1 110 ? 11.489 4.663 -18.898 1.00 75.31 110 GLN A CA 1
ATOM 876 C C . GLN A 1 110 ? 11.377 6.192 -18.896 1.00 75.31 110 GLN A C 1
ATOM 878 O O . GLN A 1 110 ? 12.331 6.879 -18.539 1.00 75.31 110 GLN A O 1
ATOM 883 N N . ALA A 1 111 ? 10.267 6.751 -19.381 1.00 78.44 111 ALA A N 1
ATOM 884 C CA . ALA A 1 111 ? 9.999 8.182 -19.276 1.00 78.44 111 ALA A CA 1
ATOM 885 C C . ALA A 1 111 ? 9.684 8.562 -17.826 1.00 78.44 111 ALA A C 1
ATOM 887 O O . ALA A 1 111 ? 10.276 9.512 -17.331 1.00 78.44 111 ALA A O 1
ATOM 888 N N . TYR A 1 112 ? 8.849 7.772 -17.145 1.00 71.12 112 TYR A N 1
ATOM 889 C CA . TYR A 1 112 ? 8.511 7.953 -15.736 1.00 71.12 112 TYR A CA 1
ATOM 890 C C . TYR A 1 112 ? 9.755 7.849 -14.844 1.00 71.12 112 TYR A C 1
ATOM 892 O O . TYR A 1 112 ? 10.040 8.772 -14.093 1.00 71.12 112 TYR A O 1
ATOM 900 N N . GLN A 1 113 ? 10.586 6.816 -15.018 1.00 69.06 113 GLN A N 1
ATOM 901 C CA . GLN A 1 113 ? 11.868 6.695 -14.309 1.00 69.06 113 GLN A CA 1
ATOM 902 C C . GLN A 1 113 ? 12.795 7.895 -14.539 1.00 69.06 113 GLN A C 1
ATOM 904 O O . GLN A 1 113 ? 13.415 8.380 -13.601 1.00 69.06 113 GLN A O 1
ATOM 909 N N . ARG A 1 114 ? 12.876 8.409 -15.774 1.00 73.19 114 ARG A N 1
ATOM 910 C CA . ARG A 1 114 ? 13.683 9.604 -16.069 1.00 73.19 114 ARG A CA 1
ATOM 911 C C . ARG A 1 114 ? 13.103 10.878 -15.461 1.00 73.19 114 ARG A C 1
ATOM 913 O O . ARG A 1 114 ? 13.874 11.760 -15.110 1.00 73.19 114 ARG A O 1
ATOM 920 N N . GLU A 1 115 ? 11.782 11.000 -15.359 1.00 68.62 115 GLU A N 1
ATOM 921 C CA . GLU A 1 115 ? 11.145 12.105 -14.633 1.00 68.62 115 GLU A CA 1
ATOM 922 C C . GLU A 1 115 ? 11.472 12.050 -13.139 1.00 68.62 115 GLU A C 1
ATOM 924 O O . GLU A 1 115 ? 11.821 13.081 -12.567 1.00 68.62 115 GLU A O 1
ATOM 929 N N . LEU A 1 116 ? 11.440 10.858 -12.538 1.00 61.81 116 LEU A N 1
ATOM 930 C CA . LEU A 1 116 ? 11.805 10.654 -11.134 1.00 61.81 116 LEU A CA 1
ATOM 931 C C . LEU A 1 116 ? 13.277 10.988 -10.859 1.00 61.81 116 LEU A C 1
ATOM 933 O O . LEU A 1 116 ? 13.573 11.671 -9.885 1.00 61.81 116 LEU A O 1
ATOM 937 N N . ASP A 1 117 ? 14.197 10.602 -11.749 1.00 62.91 117 ASP A N 1
ATOM 938 C CA . ASP A 1 117 ? 15.621 10.953 -11.621 1.00 62.91 117 ASP A CA 1
ATOM 939 C C . ASP A 1 117 ? 15.880 12.474 -11.728 1.00 62.91 117 ASP A C 1
ATOM 941 O O . ASP A 1 117 ? 16.915 12.966 -11.271 1.00 62.91 117 ASP A O 1
ATOM 945 N N . VAL A 1 118 ? 14.969 13.232 -12.354 1.00 60.53 118 VAL A N 1
ATOM 946 C CA . VAL A 1 118 ? 15.114 14.678 -12.611 1.00 60.53 118 VAL A CA 1
ATOM 947 C C . VAL A 1 118 ? 14.378 15.539 -11.574 1.00 60.53 118 VAL A C 1
ATOM 949 O O . VAL A 1 118 ? 14.767 16.693 -11.375 1.00 60.53 118 VAL A O 1
ATOM 952 N N . GLN A 1 119 ? 13.361 15.014 -10.883 1.00 48.56 119 GLN A N 1
ATOM 953 C CA . GLN A 1 119 ? 12.670 15.715 -9.796 1.00 48.56 119 GLN A CA 1
ATOM 954 C C . GLN A 1 119 ? 13.098 15.199 -8.413 1.00 48.56 119 GLN A C 1
ATOM 956 O O . GLN A 1 119 ? 12.569 14.193 -7.946 1.00 48.56 119 GLN A O 1
ATOM 961 N N . PRO A 1 120 ? 13.980 15.913 -7.688 1.00 48.44 120 PRO A N 1
ATOM 962 C CA . PRO A 1 120 ? 14.125 15.684 -6.262 1.00 48.44 120 PRO A CA 1
ATOM 963 C C . PRO A 1 120 ? 12.900 16.288 -5.553 1.00 48.44 120 PRO A C 1
ATOM 965 O O . PRO A 1 120 ? 12.659 17.490 -5.640 1.00 48.44 120 PRO A O 1
ATOM 968 N N . ASP A 1 121 ? 12.130 15.442 -4.870 1.00 51.12 121 ASP A N 1
ATOM 969 C CA . ASP A 1 121 ? 11.025 15.785 -3.965 1.00 51.12 121 ASP A CA 1
ATOM 970 C C . ASP A 1 121 ? 9.857 16.592 -4.558 1.00 51.12 121 ASP A C 1
ATOM 972 O O . ASP A 1 121 ? 9.790 17.821 -4.518 1.00 51.12 121 ASP A O 1
ATOM 976 N N . SER A 1 122 ? 8.824 15.883 -5.013 1.00 37.34 122 SER A N 1
ATOM 977 C CA . SER A 1 122 ? 7.488 16.456 -5.221 1.00 37.34 122 SER A CA 1
ATOM 978 C C . SER A 1 122 ? 6.394 15.512 -4.735 1.00 37.34 122 SER A C 1
ATOM 980 O O . SER A 1 122 ? 5.538 15.109 -5.510 1.00 37.34 122 SER A O 1
ATOM 982 N N . GLY A 1 123 ? 6.419 15.150 -3.447 1.00 43.00 123 GLY A N 1
ATOM 983 C CA . GLY A 1 123 ? 5.240 14.696 -2.684 1.00 43.00 123 GLY A CA 1
ATOM 984 C C . GLY A 1 123 ? 4.471 13.468 -3.197 1.00 43.00 123 GLY A C 1
ATOM 985 O O . GLY A 1 123 ? 3.403 13.163 -2.667 1.00 43.00 123 GLY A O 1
ATOM 986 N N . GLY A 1 124 ? 4.980 12.770 -4.210 1.00 39.72 124 GLY A N 1
ATOM 987 C CA . GLY A 1 124 ? 4.474 11.487 -4.663 1.00 39.72 124 GLY A CA 1
ATOM 988 C C . GLY A 1 124 ? 4.938 10.419 -3.689 1.00 39.72 124 GLY A C 1
ATOM 989 O O . GLY A 1 124 ? 6.134 10.239 -3.494 1.00 39.72 124 GLY A O 1
ATOM 990 N N . VAL A 1 125 ? 3.989 9.748 -3.044 1.00 50.34 125 VAL A N 1
ATOM 991 C CA . VAL A 1 125 ? 4.252 8.607 -2.166 1.00 50.34 125 VAL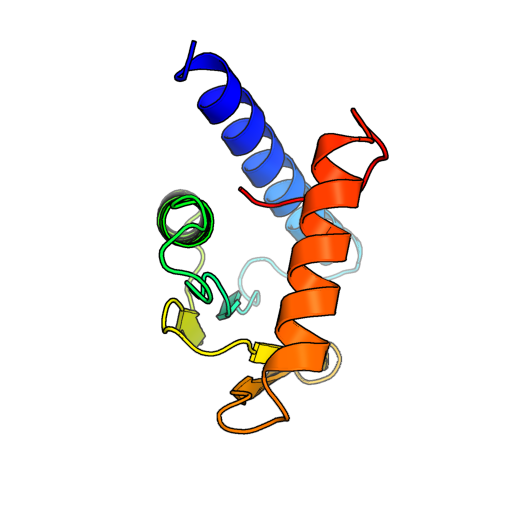 A CA 1
ATOM 992 C C . VAL A 1 125 ? 4.835 7.478 -3.026 1.00 50.34 125 VAL A C 1
ATOM 994 O O . VAL A 1 125 ? 4.087 6.674 -3.582 1.00 50.34 125 VAL A O 1
ATOM 997 N N . GLU A 1 126 ? 6.157 7.417 -3.161 1.00 46.78 126 GLU A N 1
ATOM 998 C CA . GLU A 1 126 ? 6.846 6.210 -3.612 1.00 46.78 126 GLU A CA 1
ATOM 999 C C . GLU A 1 126 ? 7.134 5.334 -2.397 1.00 46.78 126 GLU A C 1
ATOM 1001 O O . GLU A 1 126 ? 7.925 5.667 -1.516 1.00 46.78 126 GLU A O 1
ATOM 1006 N N . LEU A 1 127 ? 6.431 4.206 -2.333 1.00 52.94 127 LEU A N 1
ATOM 1007 C CA . LEU A 1 127 ? 6.877 3.072 -1.540 1.00 52.94 127 LEU A CA 1
ATOM 1008 C C . LEU A 1 127 ? 8.021 2.414 -2.320 1.00 52.94 127 LEU A C 1
ATOM 1010 O O . LEU A 1 127 ? 7.830 2.116 -3.500 1.00 52.94 127 LEU A O 1
ATOM 1014 N N . PHE A 1 128 ? 9.154 2.244 -1.628 1.00 50.53 128 PHE A N 1
ATOM 1015 C CA . PHE A 1 128 ? 10.492 1.790 -2.045 1.00 50.53 128 PHE A CA 1
ATOM 1016 C C . PHE A 1 128 ? 10.701 1.284 -3.450 1.00 50.53 128 PHE A C 1
ATOM 1018 O O . PHE A 1 128 ? 10.110 0.246 -3.823 1.00 50.53 128 PHE A O 1
#

Radius of gyration: 16.23 Å; Cα contacts (8 Å, |Δi|>4): 110; chains: 1; bounding box: 43×28×42 Å

Solvent-accessible surface area (backbone atoms only — not comparable to full-atom values): 7792 Å² total; per-residue (Å²): 126,79,61,64,60,51,54,52,50,49,54,48,49,52,50,52,53,52,50,53,52,50,53,44,40,75,74,72,46,53,82,93,72,61,79,38,73,49,72,44,38,40,55,69,45,94,86,54,73,69,32,28,57,51,39,51,52,51,54,55,53,50,30,61,75,69,72,52,64,73,78,44,78,54,67,42,60,58,47,54,68,52,77,47,76,38,83,95,74,69,46,75,47,78,43,72,57,86,83,65,76,58,64,66,57,51,52,49,50,56,47,50,52,53,49,54,77,71,49,84,83,76,90,68,88,74,76,82

Sequence (128 aa):
ASADWMDSATRYGSYAMEHLINDILKNGGNRNNLEIKLTGGGKIMASMSDIGSRNIEFVLEYLLTEQLDIVVQDLGDIYPRKVMYYPDSGRLRVKRLRSLHNETLIQREQAYQRELDVQPDSGGVELF

Nearest PDB structures (foldseek):
  2f9z-assembly2_D  TM=8.979E-01  e=1.126E-04  Thermotoga maritima MSB8
  8vur-assembly1_C  TM=3.614E-01  e=1.049E+00  Homo sapiens
  8usx-assembly1_C  TM=3.659E-01  e=1.566E+00  Homo sapiens
  8vus-assembly1_C  TM=3.455E-01  e=1.465E+00  Homo sapiens
  6mmp-assembly1_C  TM=3.517E-01  e=7.763E+00  Rattus norvegicus